Protein AF-A0A522AVC1-F1 (afdb_monomer)

Structure (mmCIF, N/CA/C/O backbone):
data_AF-A0A522AVC1-F1
#
_entry.id   AF-A0A522AVC1-F1
#
loop_
_atom_site.group_PDB
_atom_site.id
_atom_site.type_symbol
_atom_site.label_atom_id
_atom_site.label_alt_id
_atom_site.label_comp_id
_atom_site.label_asym_id
_atom_site.label_entity_id
_atom_site.label_seq_id
_atom_site.pdbx_PDB_ins_code
_atom_site.Cartn_x
_atom_site.Cartn_y
_atom_site.Cartn_z
_atom_site.occupancy
_atom_site.B_iso_or_equiv
_atom_site.auth_seq_id
_atom_site.auth_comp_id
_atom_site.auth_asym_id
_atom_site.auth_atom_id
_atom_site.pdbx_PDB_model_num
ATOM 1 N N . ARG A 1 1 ? -4.250 13.608 1.373 1.00 64.94 1 ARG A N 1
ATOM 2 C CA . ARG A 1 1 ? -3.225 14.309 0.551 1.00 64.94 1 ARG A CA 1
ATOM 3 C C . ARG A 1 1 ? -3.133 13.586 -0.792 1.00 64.94 1 ARG A C 1
ATOM 5 O O . ARG A 1 1 ? -3.180 12.361 -0.766 1.00 64.94 1 ARG A O 1
ATOM 12 N N . ARG A 1 2 ? -3.051 14.288 -1.932 1.00 70.81 2 ARG A N 1
ATOM 13 C CA . ARG A 1 2 ? -2.847 13.635 -3.244 1.00 70.81 2 ARG A CA 1
ATOM 14 C C . ARG A 1 2 ? -1.533 12.845 -3.220 1.00 70.81 2 ARG A C 1
ATOM 16 O O . ARG A 1 2 ? -0.557 13.301 -2.624 1.00 70.81 2 ARG A O 1
ATOM 23 N N . ILE A 1 3 ? -1.532 11.654 -3.808 1.00 76.06 3 ILE A N 1
ATOM 24 C CA . ILE A 1 3 ? -0.347 10.795 -3.894 1.00 76.06 3 ILE A CA 1
ATOM 25 C C . ILE A 1 3 ? 0.540 11.360 -5.014 1.00 76.06 3 ILE A C 1
ATOM 27 O O . ILE A 1 3 ? 0.065 11.532 -6.132 1.00 76.06 3 ILE A O 1
ATOM 31 N N . GLY A 1 4 ? 1.794 11.706 -4.709 1.00 85.25 4 GLY A N 1
ATOM 32 C CA . GLY A 1 4 ? 2.774 12.135 -5.717 1.00 85.25 4 GLY A CA 1
ATOM 33 C C . GLY A 1 4 ? 3.375 10.948 -6.481 1.00 85.25 4 GLY A C 1
ATOM 34 O O . GLY A 1 4 ? 3.280 9.810 -6.017 1.00 85.25 4 GLY A O 1
ATOM 35 N N . LEU A 1 5 ? 4.038 11.213 -7.613 1.00 84.50 5 LEU A N 1
ATOM 36 C CA . LEU A 1 5 ? 4.589 10.179 -8.507 1.00 84.50 5 LEU A CA 1
ATOM 37 C C . LEU A 1 5 ? 5.468 9.150 -7.778 1.00 84.50 5 LEU A C 1
ATOM 39 O O . LEU A 1 5 ? 5.258 7.950 -7.935 1.00 84.50 5 LEU A O 1
ATOM 43 N N . GLY A 1 6 ? 6.370 9.598 -6.897 1.00 84.38 6 GLY A N 1
ATOM 44 C CA . GLY A 1 6 ? 7.241 8.696 -6.130 1.00 84.38 6 GLY A CA 1
ATOM 45 C C . GLY A 1 6 ? 6.477 7.729 -5.217 1.00 84.38 6 GLY A C 1
ATOM 46 O O . GLY A 1 6 ? 6.787 6.542 -5.169 1.00 84.38 6 GLY A O 1
ATOM 47 N N . ARG A 1 7 ? 5.409 8.190 -4.549 1.00 82.25 7 ARG A N 1
ATOM 48 C CA . ARG A 1 7 ? 4.555 7.299 -3.740 1.00 82.25 7 ARG A CA 1
ATOM 49 C C . ARG A 1 7 ? 3.721 6.354 -4.604 1.00 82.25 7 ARG A C 1
ATOM 51 O O . ARG A 1 7 ? 3.438 5.242 -4.170 1.00 82.25 7 ARG A O 1
ATOM 58 N N . SER A 1 8 ? 3.342 6.769 -5.812 1.00 83.44 8 SER A N 1
ATOM 59 C CA . SER A 1 8 ? 2.649 5.893 -6.762 1.00 83.44 8 SER A CA 1
ATOM 60 C C . SER A 1 8 ? 3.557 4.758 -7.242 1.00 83.44 8 SER A C 1
ATOM 62 O O . SER A 1 8 ? 3.126 3.608 -7.286 1.00 83.44 8 SER A O 1
ATOM 64 N N . LEU A 1 9 ? 4.829 5.057 -7.522 1.00 86.25 9 LEU A N 1
ATOM 65 C CA . LEU A 1 9 ? 5.819 4.052 -7.911 1.00 86.25 9 LEU A CA 1
ATOM 66 C C . LEU A 1 9 ? 6.092 3.057 -6.772 1.00 86.25 9 LEU A C 1
ATOM 68 O O . LEU A 1 9 ? 6.114 1.850 -6.991 1.00 86.25 9 LEU A O 1
ATOM 72 N N . LEU A 1 10 ? 6.195 3.548 -5.534 1.00 84.94 10 LEU A N 1
ATOM 73 C CA . LEU A 1 10 ? 6.328 2.704 -4.342 1.00 84.94 10 LEU A CA 1
ATOM 74 C C . LEU A 1 10 ? 5.131 1.759 -4.140 1.00 84.94 10 LEU A C 1
ATOM 76 O O . LEU A 1 10 ? 5.326 0.591 -3.802 1.00 84.94 10 LEU A O 1
ATOM 80 N N . ARG A 1 11 ? 3.897 2.221 -4.395 1.00 83.25 11 ARG A N 1
ATOM 81 C CA . ARG A 1 11 ? 2.713 1.340 -4.393 1.00 83.25 11 ARG A CA 1
ATOM 82 C C . ARG A 1 11 ? 2.835 0.238 -5.447 1.00 83.25 11 ARG A C 1
ATOM 84 O O . ARG A 1 11 ? 2.495 -0.905 -5.161 1.00 83.25 11 ARG A O 1
ATOM 91 N N . TYR A 1 12 ? 3.340 0.563 -6.637 1.00 83.25 12 TYR A N 1
ATOM 92 C CA . TYR A 1 12 ? 3.525 -0.406 -7.720 1.00 83.25 12 TYR A CA 1
ATOM 93 C C . TYR A 1 12 ? 4.556 -1.488 -7.366 1.00 83.25 12 TYR A C 1
ATOM 95 O O . TYR A 1 12 ? 4.291 -2.677 -7.530 1.00 83.25 12 TYR A O 1
ATOM 10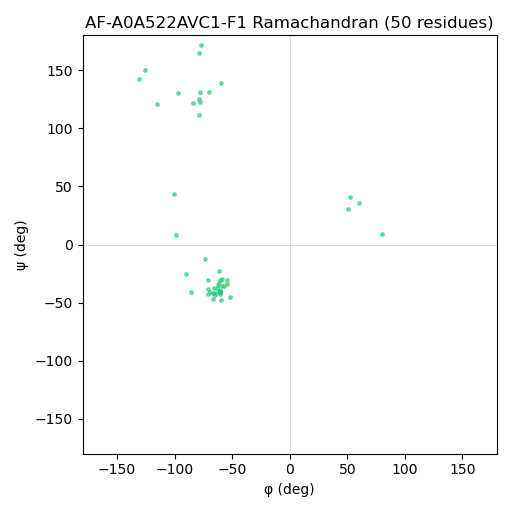3 N N . LEU A 1 13 ? 5.687 -1.096 -6.774 1.00 84.06 13 LEU A N 1
ATOM 104 C CA . LEU A 1 13 ? 6.680 -2.042 -6.254 1.00 84.06 13 LEU A CA 1
ATOM 105 C C . LEU A 1 13 ? 6.095 -2.940 -5.153 1.00 84.06 13 LEU A C 1
ATOM 107 O O . LEU A 1 13 ? 6.333 -4.145 -5.139 1.00 84.06 13 LEU A O 1
ATOM 111 N N . GLY A 1 14 ? 5.264 -2.381 -4.271 1.00 80.94 14 GLY A N 1
ATOM 112 C CA . GLY A 1 14 ? 4.556 -3.158 -3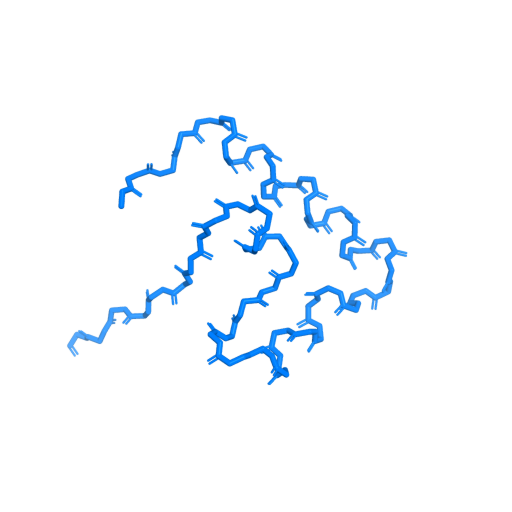.255 1.00 80.94 14 GLY A CA 1
ATOM 113 C C . GLY A 1 14 ? 3.606 -4.213 -3.840 1.00 80.94 14 GLY A C 1
ATOM 114 O O . GLY A 1 14 ? 3.450 -5.282 -3.247 1.00 80.94 14 GLY A O 1
ATOM 115 N N . TYR A 1 15 ? 2.989 -3.952 -4.998 1.00 79.06 15 TYR A N 1
ATOM 116 C CA . TYR A 1 15 ? 2.175 -4.950 -5.701 1.00 79.06 15 TYR A CA 1
ATOM 117 C C . TYR A 1 15 ? 3.023 -6.078 -6.287 1.00 79.06 15 TYR A C 1
ATOM 119 O O . TYR A 1 15 ? 2.640 -7.236 -6.148 1.00 79.06 15 TYR A O 1
ATOM 127 N N . LEU A 1 16 ? 4.188 -5.765 -6.865 1.00 80.38 16 LEU A N 1
ATOM 128 C CA . LEU A 1 16 ? 5.123 -6.780 -7.362 1.00 80.38 16 LEU A CA 1
ATOM 129 C C . LEU A 1 16 ? 5.575 -7.711 -6.232 1.00 80.38 16 LEU A C 1
ATOM 131 O O . LEU A 1 16 ? 5.472 -8.924 -6.369 1.00 80.38 16 LEU A O 1
ATOM 135 N N . ILE A 1 17 ? 5.970 -7.158 -5.083 1.00 79.56 17 ILE A N 1
ATOM 136 C CA . ILE A 1 17 ? 6.346 -7.951 -3.900 1.00 79.56 17 ILE A CA 1
ATOM 137 C C . ILE A 1 17 ? 5.167 -8.811 -3.421 1.00 79.56 17 ILE A C 1
ATOM 139 O O . ILE A 1 17 ? 5.336 -9.987 -3.110 1.00 79.56 17 ILE A O 1
ATOM 143 N N . SER A 1 18 ? 3.956 -8.245 -3.399 1.00 76.19 18 SER A N 1
ATOM 144 C CA . SER A 1 18 ? 2.753 -8.986 -3.002 1.00 76.19 18 SER A CA 1
ATOM 145 C C . SER A 1 18 ? 2.456 -10.150 -3.954 1.00 76.19 18 SER A C 1
ATOM 147 O O . SER A 1 18 ? 2.039 -11.207 -3.494 1.00 76.19 18 SER A O 1
ATOM 149 N N . TRP A 1 19 ? 2.684 -9.971 -5.259 1.00 76.12 19 TRP A N 1
ATOM 150 C CA . TRP A 1 19 ? 2.484 -11.001 -6.282 1.00 76.12 19 TRP A CA 1
ATOM 151 C C . TRP A 1 19 ? 3.539 -12.111 -6.204 1.00 76.12 19 TRP A C 1
ATOM 153 O O . TRP A 1 19 ? 3.194 -13.287 -6.251 1.00 76.12 19 TRP A O 1
ATOM 163 N N . TRP A 1 20 ? 4.806 -11.744 -5.995 1.00 78.06 20 TRP A N 1
ATOM 164 C CA . TRP A 1 20 ? 5.920 -12.687 -5.844 1.00 78.06 20 TRP A CA 1
ATOM 165 C C . TRP A 1 20 ? 5.758 -13.633 -4.650 1.00 78.06 20 TRP A C 1
ATOM 167 O O . TRP A 1 20 ? 6.204 -14.774 -4.700 1.00 78.06 20 TRP A O 1
ATOM 177 N N . ILE A 1 21 ? 5.084 -13.186 -3.589 1.00 82.31 21 ILE A N 1
ATOM 178 C CA . ILE A 1 21 ? 4.879 -13.968 -2.363 1.00 82.31 21 ILE A CA 1
ATOM 179 C C . ILE A 1 21 ? 3.465 -14.578 -2.373 1.00 82.31 21 ILE A C 1
ATOM 181 O O . ILE A 1 21 ? 2.728 -14.505 -1.393 1.00 82.31 21 ILE A O 1
ATOM 185 N N . LEU A 1 22 ? 3.048 -15.126 -3.524 1.00 78.50 22 LEU A N 1
ATOM 186 C CA . LEU A 1 22 ? 1.764 -15.820 -3.734 1.00 78.50 22 LEU A CA 1
ATOM 187 C C . LEU A 1 22 ? 0.524 -15.042 -3.248 1.00 78.50 22 LEU A C 1
ATOM 189 O O . LEU A 1 22 ? -0.469 -15.621 -2.815 1.00 78.50 22 LEU A O 1
ATOM 193 N N . GLY A 1 23 ? 0.570 -13.712 -3.281 1.00 77.06 23 GLY A N 1
ATOM 194 C CA . GLY A 1 23 ? -0.535 -12.870 -2.836 1.00 77.06 23 GLY A CA 1
ATOM 195 C C . GLY A 1 23 ? -0.640 -12.663 -1.319 1.00 77.06 23 GLY A C 1
ATOM 196 O O . GLY A 1 23 ? -1.609 -12.057 -0.863 1.00 77.06 23 GLY A O 1
ATOM 197 N N . ILE A 1 24 ? 0.348 -13.077 -0.517 1.00 82.44 24 ILE A N 1
ATOM 198 C C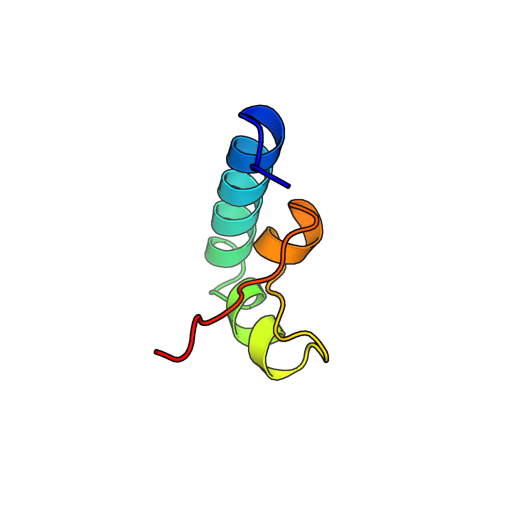A . ILE A 1 24 ? 0.348 -12.890 0.949 1.00 82.44 24 ILE A CA 1
ATOM 199 C C . ILE A 1 24 ? 0.207 -11.411 1.341 1.00 82.44 24 ILE A C 1
ATOM 201 O O . ILE A 1 24 ? -0.508 -11.082 2.290 1.00 82.44 24 ILE A O 1
ATOM 205 N N . GLY A 1 25 ? 0.801 -10.499 0.567 1.00 80.25 25 GLY A N 1
ATOM 206 C CA . GLY A 1 25 ? 0.646 -9.056 0.782 1.00 80.25 25 GLY A CA 1
ATOM 207 C C . GLY A 1 25 ? -0.800 -8.552 0.646 1.00 80.25 25 GLY A C 1
ATOM 208 O O . GLY A 1 25 ? -1.140 -7.524 1.236 1.00 80.25 25 GLY A O 1
ATOM 209 N N . PHE A 1 26 ? -1.658 -9.284 -0.077 1.00 79.00 26 PHE A N 1
ATOM 210 C CA . PHE A 1 26 ? -3.102 -9.039 -0.148 1.00 79.00 26 PHE A CA 1
ATOM 211 C C . PHE A 1 26 ? -3.852 -9.722 0.994 1.00 79.00 26 PHE A C 1
ATOM 213 O O . PHE A 1 26 ? -4.728 -9.106 1.590 1.00 79.00 26 PHE A O 1
ATOM 220 N N .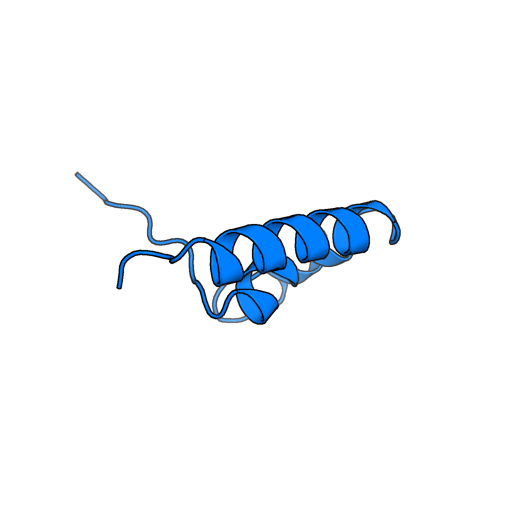 ILE A 1 27 ? -3.480 -10.953 1.355 1.00 85.44 27 ILE A N 1
ATOM 221 C CA . ILE A 1 27 ? -4.071 -11.670 2.497 1.00 85.44 27 ILE A CA 1
ATOM 222 C C . ILE A 1 27 ? -3.881 -10.869 3.798 1.00 85.44 27 ILE A C 1
ATOM 224 O O . ILE A 1 27 ? -4.787 -10.800 4.628 1.00 85.44 27 ILE A O 1
ATOM 228 N N . TRP A 1 28 ? -2.750 -10.172 3.942 1.00 87.81 28 TRP A N 1
ATOM 229 C CA . TRP A 1 28 ? -2.457 -9.304 5.086 1.00 87.81 28 TRP A CA 1
ATOM 230 C C . TRP A 1 28 ? -3.527 -8.231 5.350 1.00 87.81 28 TRP A C 1
ATOM 232 O O . TRP A 1 28 ? -3.777 -7.878 6.503 1.00 87.81 28 TRP A O 1
ATOM 242 N N . VAL A 1 29 ? -4.212 -7.748 4.305 1.00 88.88 29 VAL A N 1
ATOM 243 C CA . VAL A 1 29 ? -5.317 -6.778 4.418 1.00 88.88 29 VAL A CA 1
ATOM 244 C C . VAL A 1 29 ? -6.407 -7.279 5.368 1.00 88.88 29 VAL A C 1
ATOM 246 O O . VAL A 1 29 ? -7.022 -6.480 6.073 1.00 88.88 29 VAL A O 1
ATOM 249 N N . ALA A 1 30 ? -6.653 -8.592 5.418 1.00 86.94 30 ALA A N 1
ATOM 250 C CA . ALA A 1 30 ? -7.674 -9.171 6.284 1.00 86.94 30 ALA A CA 1
ATOM 251 C C . ALA A 1 30 ? -7.339 -8.992 7.775 1.00 86.94 30 ALA A C 1
ATOM 253 O O . ALA A 1 30 ? -8.242 -8.693 8.565 1.00 86.94 30 ALA A O 1
ATOM 254 N N . PHE A 1 31 ? -6.056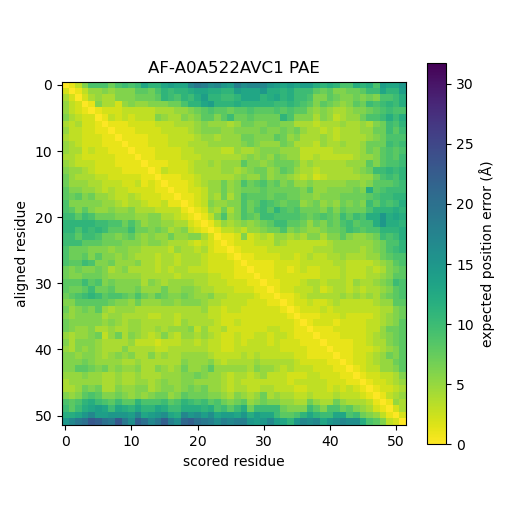 -9.109 8.124 1.00 89.00 31 PHE A N 1
ATOM 255 C CA . PHE A 1 31 ? -5.537 -9.073 9.494 1.00 89.00 31 PHE A CA 1
ATOM 256 C C . PHE A 1 31 ? -5.170 -7.665 9.971 1.00 89.00 31 PHE A C 1
ATOM 258 O O . PHE A 1 31 ? -5.174 -7.388 11.170 1.00 89.00 31 PHE A O 1
ATOM 265 N N . ASP A 1 32 ? -4.847 -6.754 9.053 1.00 88.75 32 ASP A N 1
ATOM 266 C CA . ASP A 1 32 ? -4.458 -5.399 9.418 1.00 88.75 32 ASP A CA 1
ATOM 267 C C . ASP A 1 32 ? -5.642 -4.583 9.972 1.00 88.75 32 ASP A C 1
ATOM 269 O O . ASP A 1 32 ? -6.710 -4.500 9.362 1.00 88.75 32 ASP A O 1
ATOM 273 N N . ARG A 1 33 ? -5.443 -3.910 11.118 1.00 85.50 33 ARG A N 1
ATOM 274 C CA . ARG A 1 33 ? -6.483 -3.096 11.789 1.00 85.50 33 ARG A CA 1
ATOM 275 C C . ARG A 1 33 ? -7.027 -1.967 10.913 1.00 85.50 33 ARG A C 1
ATOM 277 O O . ARG A 1 3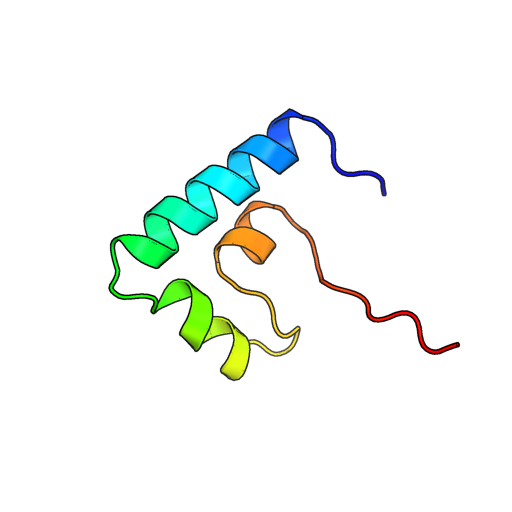3 ? -8.175 -1.572 11.087 1.00 85.50 33 ARG A O 1
ATOM 284 N N . LYS A 1 34 ? -6.213 -1.433 9.997 1.00 87.12 34 LYS A N 1
ATOM 285 C CA . LYS A 1 34 ? -6.609 -0.381 9.051 1.00 87.12 34 LYS A CA 1
ATOM 286 C C . LYS A 1 34 ? -6.957 -0.947 7.674 1.00 87.12 34 LYS A C 1
ATOM 288 O O . LYS A 1 34 ? -7.140 -0.168 6.741 1.00 87.12 34 LYS A O 1
ATOM 293 N N . LYS A 1 35 ? -7.034 -2.278 7.547 1.00 87.50 35 LYS A N 1
ATOM 294 C CA . LYS A 1 35 ? -7.247 -2.996 6.287 1.00 87.50 35 LYS A CA 1
ATOM 295 C C . LYS A 1 35 ? -6.244 -2.562 5.210 1.00 87.50 35 LYS A C 1
ATOM 297 O O . LYS A 1 35 ? -6.611 -2.359 4.058 1.00 87.50 35 LYS A O 1
ATOM 302 N N . GLN A 1 36 ? -4.979 -2.374 5.593 1.00 88.31 36 GLN A N 1
ATOM 303 C CA . GLN A 1 36 ? -3.913 -1.973 4.673 1.00 88.31 36 GLN A CA 1
ATOM 304 C C . GLN A 1 36 ? -3.110 -3.185 4.198 1.00 88.31 36 GLN A C 1
ATOM 306 O O . GLN A 1 36 ? -2.622 -3.973 5.011 1.00 88.31 36 GLN A O 1
ATOM 311 N N . GLY A 1 37 ? -2.915 -3.292 2.883 1.00 88.06 37 GLY A N 1
ATOM 312 C CA . GLY A 1 37 ? -1.970 -4.242 2.297 1.00 88.06 37 GLY A CA 1
ATOM 313 C C . GLY A 1 37 ? -0.533 -3.748 2.429 1.00 88.06 37 GLY A C 1
ATOM 314 O O . GLY A 1 37 ? -0.277 -2.601 2.806 1.00 88.06 37 GLY A O 1
ATOM 315 N N . TRP A 1 38 ? 0.439 -4.589 2.084 1.00 85.94 38 TRP A N 1
ATOM 316 C CA . TRP A 1 38 ? 1.852 -4.190 2.155 1.00 85.94 38 TRP A CA 1
ATOM 317 C C . TRP A 1 38 ? 2.156 -2.993 1.251 1.00 85.94 38 TRP A C 1
ATOM 319 O O . TRP A 1 38 ? 2.799 -2.041 1.683 1.00 85.94 38 TRP A O 1
ATOM 329 N N . HIS A 1 39 ? 1.595 -2.970 0.043 1.00 84.06 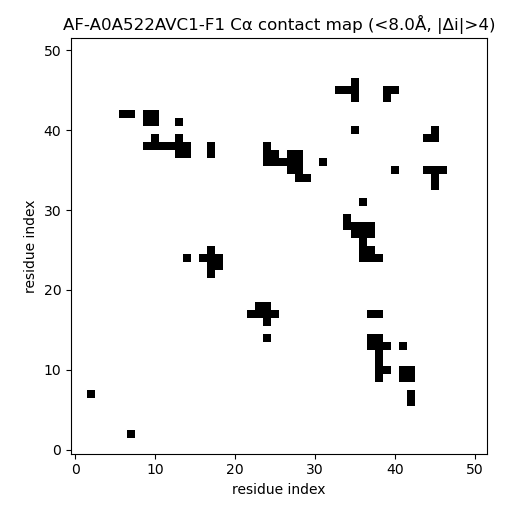39 HIS A N 1
ATOM 330 C CA . HIS A 1 39 ? 1.701 -1.834 -0.874 1.00 84.06 39 HIS A CA 1
ATO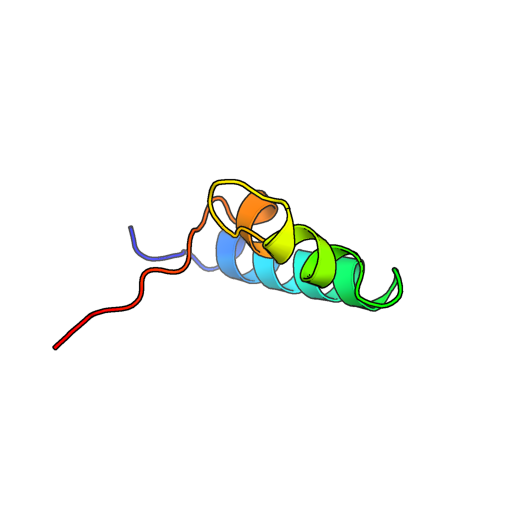M 331 C C . HIS A 1 39 ? 1.068 -0.545 -0.319 1.00 84.06 39 HIS A C 1
ATOM 333 O O . HIS A 1 39 ? 1.595 0.546 -0.536 1.00 84.06 39 HIS A O 1
ATOM 339 N N . ASP A 1 40 ? -0.028 -0.653 0.437 1.00 82.69 40 ASP A N 1
ATOM 340 C CA . ASP A 1 40 ? -0.673 0.491 1.083 1.00 82.69 40 ASP A CA 1
ATOM 341 C C . ASP A 1 40 ? 0.165 1.032 2.245 1.00 82.69 40 ASP A 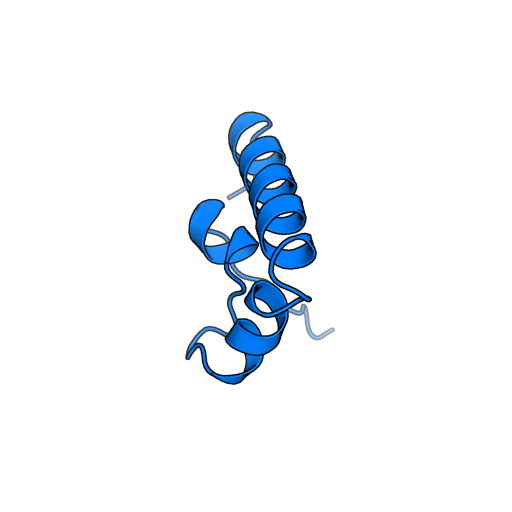C 1
ATOM 343 O O . ASP A 1 40 ? 0.269 2.252 2.404 1.00 82.69 40 ASP A O 1
ATOM 347 N N . LYS A 1 41 ? 0.804 0.143 3.020 1.00 83.12 41 LYS A N 1
ATOM 348 C CA . LYS A 1 41 ? 1.735 0.519 4.095 1.00 83.12 41 LYS A CA 1
ATOM 349 C C . LYS A 1 41 ? 2.992 1.185 3.552 1.00 83.12 41 LYS A C 1
ATOM 351 O O . LYS A 1 41 ? 3.354 2.252 4.038 1.00 83.12 41 LYS A O 1
ATOM 356 N N . ILE A 1 42 ? 3.597 0.610 2.513 1.00 83.00 42 ILE A N 1
ATOM 357 C CA . ILE A 1 42 ? 4.770 1.173 1.829 1.00 83.00 42 ILE A CA 1
ATOM 358 C C . ILE A 1 42 ? 4.433 2.553 1.237 1.00 83.00 42 ILE A C 1
ATOM 360 O O . ILE A 1 42 ? 5.221 3.490 1.337 1.00 83.00 42 ILE A O 1
ATOM 364 N N . GLY A 1 43 ? 3.231 2.715 0.675 1.00 80.94 43 GLY A N 1
ATOM 365 C CA . GLY A 1 43 ? 2.752 3.999 0.160 1.00 80.94 43 GLY A CA 1
ATOM 366 C C . GLY A 1 43 ? 2.348 5.019 1.233 1.00 80.94 43 GLY A C 1
ATOM 367 O O . GLY A 1 43 ? 2.135 6.189 0.902 1.00 80.94 43 GLY A O 1
ATOM 368 N N . GLY A 1 44 ? 2.220 4.611 2.503 1.00 83.56 44 GLY A N 1
ATOM 369 C CA . GLY A 1 44 ? 1.675 5.449 3.576 1.00 83.56 44 GLY A CA 1
ATOM 370 C C . GLY A 1 44 ? 0.236 5.900 3.294 1.00 83.56 44 GLY A C 1
ATOM 371 O O . GLY A 1 44 ? -0.133 7.043 3.567 1.00 83.56 44 GLY A O 1
ATOM 372 N N . THR A 1 45 ? -0.557 5.030 2.673 1.00 84.75 45 THR A N 1
ATOM 373 C CA . THR A 1 45 ? -1.892 5.324 2.132 1.00 84.75 45 THR A CA 1
ATOM 374 C C . THR A 1 45 ? -2.933 4.363 2.682 1.00 84.75 45 THR A C 1
ATOM 376 O O . THR A 1 45 ? -2.617 3.213 2.956 1.00 84.75 45 THR A O 1
ATOM 379 N N . VAL A 1 46 ? -4.183 4.808 2.801 1.00 85.94 46 VAL A N 1
ATOM 380 C CA . VAL A 1 46 ? -5.319 3.968 3.202 1.00 85.94 46 VAL A CA 1
ATOM 381 C C . VAL A 1 46 ? -6.468 4.171 2.222 1.00 85.94 46 VAL A C 1
ATOM 383 O O . VAL A 1 46 ? -6.681 5.288 1.740 1.00 85.94 46 VAL A O 1
ATOM 386 N N . VAL A 1 47 ? -7.184 3.094 1.904 1.00 84.38 47 VAL A N 1
ATOM 387 C CA . VAL A 1 47 ? -8.367 3.154 1.045 1.00 84.38 47 VAL A CA 1
ATOM 388 C C . VAL A 1 47 ? -9.543 3.658 1.872 1.00 84.38 47 VAL A C 1
ATOM 390 O O . VAL A 1 47 ? -9.872 3.097 2.913 1.00 84.38 47 VAL A O 1
ATOM 393 N N . VAL A 1 48 ? -10.182 4.725 1.400 1.00 86.62 48 VAL A N 1
ATOM 394 C CA . VAL A 1 48 ? -11.379 5.300 2.019 1.00 86.62 48 VAL A CA 1
ATOM 395 C C . VAL A 1 48 ? -12.525 5.131 1.037 1.00 86.62 48 VAL A C 1
ATOM 397 O O . VAL A 1 48 ? -12.449 5.611 -0.095 1.00 86.62 48 VAL A O 1
ATOM 400 N N . ARG A 1 49 ? -13.578 4.425 1.449 1.00 82.88 49 ARG A N 1
ATOM 401 C CA . ARG A 1 49 ? -14.791 4.282 0.642 1.00 82.88 49 ARG A CA 1
ATOM 402 C C . ARG A 1 49 ? -15.664 5.506 0.897 1.00 82.88 49 ARG A C 1
ATOM 404 O O . ARG A 1 49 ? -16.015 5.774 2.043 1.00 82.88 49 ARG A O 1
ATOM 411 N N . ARG A 1 50 ? -15.995 6.264 -0.148 1.00 83.44 50 ARG A N 1
ATOM 412 C CA . ARG A 1 50 ? -16.962 7.360 -0.036 1.00 83.44 50 ARG A CA 1
ATOM 413 C C . ARG A 1 50 ? -18.356 6.732 -0.041 1.00 83.44 50 ARG A C 1
ATOM 415 O O . ARG A 1 50 ? -18.733 6.132 -1.042 1.00 83.44 50 ARG A O 1
ATOM 422 N N . MET A 1 51 ? -19.058 6.785 1.088 1.00 74.19 51 MET A N 1
ATOM 423 C CA . MET A 1 51 ? -20.494 6.497 1.121 1.00 74.19 51 MET A CA 1
ATOM 424 C C . MET A 1 51 ? -21.213 7.741 0.601 1.00 74.19 51 MET A C 1
ATOM 426 O O . MET A 1 51 ? -20.846 8.853 0.984 1.00 74.19 51 MET A O 1
ATOM 430 N N . ASN A 1 52 ? -22.130 7.530 -0.337 1.00 63.03 52 ASN A N 1
ATOM 431 C CA . ASN A 1 52 ? -22.923 8.565 -0.987 1.00 63.03 52 ASN A CA 1
ATOM 432 C C . ASN A 1 52 ? -24.345 8.501 -0.445 1.00 63.03 52 ASN A C 1
ATOM 434 O O . ASN A 1 52 ? -24.806 7.354 -0.240 1.00 63.03 52 ASN A O 1
#

Solvent-accessible surface area (backbone atoms only — not comparable to full-atom values): 3063 Å² total; per-residue (Å²): 130,88,81,50,70,71,44,52,52,42,28,52,53,27,47,51,55,15,54,76,52,81,37,47,32,57,59,42,22,77,75,34,92,77,55,39,26,53,21,29,58,71,38,74,48,76,93,78,84,84,85,129

pLDDT: mean 82.21, std 5.4, range [63.03, 89.0]

Sequence (52 aa):
RRIGLGRSLLRYLGYLISWWILGIGFIWVAFDRKKQGWHDKIGGTVVVRRMN

Radius of gyration: 11.47 Å; Cα contacts (8 Å, |Δi|>4): 52; chains: 1; bounding box: 30×30×20 Å

Mean predicted aligned error: 5.45 Å

Secondary structure (DSSP, 8-state):
-PPPHHHHHHHHHHHHHHHHTTTHHHHHHHHSTT---HHHHHTT--------

Foldseek 3Di:
DDQDPVLVVLLVVLVVVCVVVVNVQQVVLVVDPQSHGSSCVSSVHGDDDDDD